Protein AF-A0A447S4P6-F1 (afdb_monomer_lite)

Radius of gyration: 15.08 Å; chains: 1; bounding box: 38×22×48 Å

Structure (mmCIF, N/CA/C/O backbone):
data_AF-A0A447S4P6-F1
#
_entry.id   AF-A0A447S4P6-F1
#
loop_
_atom_site.group_PDB
_atom_site.id
_atom_site.type_symbol
_atom_site.label_atom_id
_atom_site.label_alt_id
_atom_site.label_comp_id
_atom_site.label_asym_id
_atom_site.label_entity_id
_atom_site.label_seq_id
_atom_site.pdbx_PDB_ins_code
_atom_site.Cartn_x
_atom_site.Cartn_y
_atom_site.Cartn_z
_atom_site.occupancy
_atom_site.B_iso_or_equiv
_atom_site.auth_seq_id
_atom_site.auth_comp_id
_atom_site.auth_asym_id
_atom_site.auth_atom_id
_atom_site.pdbx_PDB_model_num
ATOM 1 N N . MET A 1 1 ? -13.896 -13.253 9.744 1.00 67.00 1 MET A N 1
ATOM 2 C CA . MET A 1 1 ? -12.886 -12.173 9.821 1.00 67.00 1 MET A CA 1
ATOM 3 C C . MET A 1 1 ? -13.608 -10.870 10.128 1.00 67.00 1 MET A C 1
ATOM 5 O O . MET A 1 1 ? -14.737 -10.722 9.683 1.00 67.00 1 MET A O 1
ATOM 9 N N . THR A 1 2 ? -13.011 -9.968 10.907 1.00 91.06 2 THR A N 1
ATOM 10 C CA . THR A 1 2 ? -13.602 -8.651 11.209 1.00 91.06 2 THR A CA 1
ATOM 11 C C . THR A 1 2 ? -13.380 -7.703 10.033 1.00 91.06 2 THR A C 1
ATOM 13 O O . THR A 1 2 ? -12.249 -7.617 9.560 1.00 91.06 2 THR A O 1
ATOM 16 N N . GLN A 1 3 ? -14.423 -6.999 9.588 1.00 96.88 3 GLN A N 1
ATOM 17 C CA . GLN A 1 3 ? -14.336 -5.960 8.557 1.00 96.88 3 GLN A CA 1
ATOM 18 C C . GLN A 1 3 ? -14.378 -4.571 9.196 1.00 96.88 3 GLN A C 1
ATOM 20 O O . GLN A 1 3 ? -15.244 -4.286 10.024 1.00 96.88 3 GLN A O 1
ATOM 25 N N . THR A 1 4 ? -13.450 -3.708 8.793 1.00 98.31 4 THR A N 1
ATOM 26 C CA . THR A 1 4 ? -13.311 -2.340 9.293 1.00 98.31 4 THR A CA 1
ATOM 27 C C . THR A 1 4 ? -13.519 -1.351 8.152 1.00 98.31 4 THR A C 1
ATOM 29 O O . THR A 1 4 ? -12.694 -1.267 7.241 1.00 98.31 4 THR A O 1
ATOM 32 N N . PHE A 1 5 ? -14.588 -0.561 8.229 1.00 98.38 5 PHE A N 1
ATOM 33 C CA . PHE A 1 5 ? -14.873 0.527 7.293 1.00 98.38 5 PHE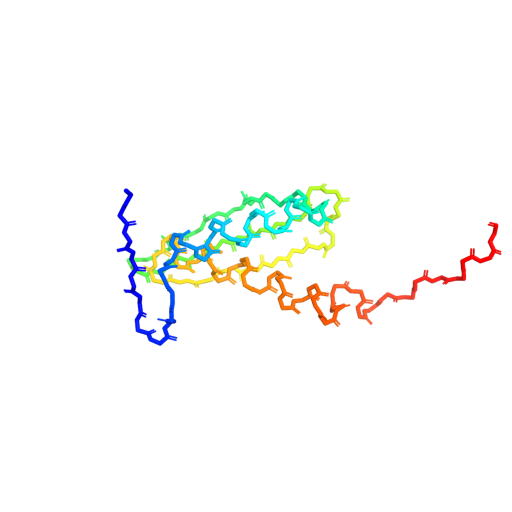 A CA 1
ATOM 34 C C . PHE A 1 5 ? -14.483 1.866 7.920 1.00 98.38 5 PHE A C 1
ATOM 36 O O . PHE A 1 5 ? -14.810 2.131 9.076 1.00 98.38 5 PHE A O 1
ATOM 43 N N . ILE A 1 6 ? -13.780 2.707 7.161 1.00 98.38 6 ILE A N 1
ATOM 44 C CA . ILE A 1 6 ? -13.425 4.071 7.571 1.00 98.38 6 ILE A CA 1
ATOM 45 C C . ILE A 1 6 ? -14.129 5.093 6.667 1.00 98.38 6 ILE A C 1
ATOM 47 O O . ILE A 1 6 ? -14.410 4.775 5.509 1.00 98.38 6 ILE A O 1
ATOM 51 N N . PRO A 1 7 ? -14.403 6.318 7.151 1.00 98.56 7 PRO A N 1
ATOM 52 C CA . PRO A 1 7 ? -15.059 7.345 6.347 1.00 98.56 7 PRO A CA 1
ATOM 53 C C . PRO A 1 7 ? -14.327 7.616 5.025 1.00 98.56 7 PRO A C 1
ATOM 55 O O . PRO A 1 7 ? -13.104 7.761 4.999 1.00 98.56 7 PRO A O 1
ATOM 58 N N . GLY A 1 8 ? -15.087 7.704 3.931 1.00 98.19 8 GLY A N 1
ATOM 59 C CA . GLY A 1 8 ? -14.570 8.031 2.598 1.00 98.19 8 GLY A CA 1
ATOM 60 C C . GLY A 1 8 ? -13.877 6.884 1.854 1.00 98.19 8 GLY A C 1
ATOM 61 O O . GLY A 1 8 ? -13.190 7.146 0.868 1.00 98.19 8 GLY A O 1
ATOM 62 N N . LYS A 1 9 ? -14.005 5.631 2.314 1.00 98.25 9 LYS A N 1
ATOM 63 C CA . LYS A 1 9 ? -13.528 4.440 1.593 1.00 98.25 9 LYS A CA 1
ATOM 64 C C . LYS A 1 9 ? -14.693 3.517 1.248 1.00 98.25 9 LYS A C 1
ATOM 66 O O . LYS A 1 9 ? -15.520 3.225 2.105 1.00 98.25 9 LYS A O 1
ATOM 71 N N . ASP A 1 10 ? -14.686 3.003 0.021 1.00 98.50 10 ASP A N 1
ATOM 72 C CA . ASP A 1 10 ? -15.761 2.156 -0.522 1.00 98.50 10 ASP A CA 1
ATOM 73 C C . ASP A 1 10 ? -15.569 0.654 -0.238 1.00 98.50 10 ASP A C 1
ATOM 75 O O . ASP A 1 10 ? -16.348 -0.180 -0.691 1.00 98.50 10 ASP A O 1
ATOM 79 N N . ALA A 1 11 ? -14.517 0.286 0.494 1.00 98.31 11 ALA A N 1
ATOM 80 C CA . ALA A 1 11 ? -14.206 -1.091 0.863 1.00 98.31 11 ALA A CA 1
ATOM 81 C C . ALA A 1 11 ? -13.624 -1.156 2.279 1.00 98.31 11 ALA A C 1
ATOM 83 O O . ALA A 1 11 ? -13.052 -0.180 2.776 1.00 98.31 11 ALA A O 1
ATOM 84 N N . ALA A 1 12 ? -13.737 -2.325 2.914 1.00 98.62 12 ALA A N 1
ATOM 85 C CA . ALA A 1 12 ? -13.093 -2.571 4.195 1.00 98.62 12 ALA A CA 1
ATOM 86 C C . ALA A 1 12 ? -11.560 -2.549 4.052 1.00 98.62 12 ALA A C 1
ATOM 88 O O . ALA A 1 12 ? -10.994 -2.861 2.995 1.00 98.62 12 ALA A O 1
ATOM 89 N N . LEU A 1 13 ? -10.873 -2.196 5.140 1.00 98.69 13 LEU A N 1
ATOM 90 C CA . LEU A 1 13 ? -9.411 -2.149 5.170 1.00 98.69 13 LEU A CA 1
ATOM 91 C C . LEU A 1 13 ? -8.798 -3.528 4.911 1.00 98.69 13 LEU A C 1
ATOM 93 O O . LEU A 1 13 ? -7.839 -3.638 4.156 1.00 98.69 13 LEU A O 1
ATOM 97 N N . GLU A 1 14 ? -9.360 -4.572 5.517 1.00 98.69 14 GLU A N 1
ATOM 98 C CA . GLU A 1 14 ? -8.905 -5.957 5.386 1.00 98.69 14 GLU A CA 1
ATOM 99 C C . GLU A 1 14 ? -9.004 -6.447 3.939 1.00 98.69 14 GLU A C 1
ATOM 101 O O . GLU A 1 14 ? -8.049 -7.028 3.428 1.00 98.69 14 GLU A O 1
ATOM 106 N N . ASP A 1 15 ? -10.114 -6.136 3.267 1.00 98.56 15 ASP A N 1
ATOM 107 C CA . ASP A 1 15 ? -10.340 -6.512 1.870 1.00 98.56 15 ASP A CA 1
ATOM 108 C C . ASP A 1 15 ? -9.356 -5.786 0.943 1.00 98.56 15 ASP A C 1
ATOM 110 O O . ASP A 1 15 ? -8.785 -6.392 0.036 1.00 98.56 15 ASP A O 1
ATOM 114 N N . SER A 1 16 ? -9.106 -4.496 1.199 1.00 98.69 16 SER A N 1
ATOM 115 C CA . SER A 1 16 ? -8.125 -3.707 0.443 1.00 98.69 16 SER A CA 1
ATOM 116 C C . SER A 1 16 ? -6.708 -4.256 0.613 1.00 98.69 16 SER A C 1
ATOM 118 O O . SER A 1 16 ? -6.017 -4.470 -0.378 1.00 98.69 16 SER A O 1
ATOM 120 N N . ILE A 1 17 ? -6.288 -4.531 1.853 1.00 98.81 17 ILE A N 1
ATOM 121 C CA . ILE A 1 17 ? -4.962 -5.087 2.161 1.00 98.81 17 ILE A CA 1
ATOM 122 C C . ILE A 1 17 ? -4.777 -6.432 1.457 1.00 98.81 17 ILE A C 1
ATOM 124 O O . ILE A 1 17 ? -3.819 -6.587 0.702 1.00 98.81 17 ILE A O 1
ATOM 128 N N . ALA A 1 18 ? -5.715 -7.367 1.643 1.00 98.56 18 ALA A N 1
ATOM 129 C CA . ALA A 1 18 ? -5.630 -8.699 1.054 1.00 98.56 18 ALA A CA 1
ATOM 130 C C . ALA A 1 18 ? -5.585 -8.636 -0.479 1.00 98.56 18 ALA A C 1
ATOM 132 O O . ALA A 1 18 ? -4.739 -9.268 -1.110 1.00 98.56 18 ALA A O 1
ATOM 133 N N . ARG A 1 19 ? -6.452 -7.817 -1.089 1.00 98.75 19 ARG A N 1
ATOM 134 C CA . ARG A 1 19 ? -6.493 -7.643 -2.544 1.00 98.75 19 ARG A CA 1
ATOM 135 C C . ARG A 1 19 ? -5.204 -7.036 -3.089 1.00 98.75 19 ARG A C 1
ATOM 137 O O . ARG A 1 19 ? -4.734 -7.470 -4.137 1.00 98.75 19 ARG A O 1
ATOM 144 N N . PHE A 1 20 ? -4.659 -6.020 -2.425 1.00 98.75 20 PHE A N 1
ATOM 145 C CA . PHE A 1 20 ? -3.433 -5.362 -2.868 1.00 98.75 20 PHE A CA 1
ATOM 146 C C . PHE A 1 20 ? -2.214 -6.270 -2.719 1.00 98.75 20 PHE A C 1
ATOM 148 O O . PHE A 1 20 ? -1.456 -6.403 -3.675 1.00 98.75 20 PHE A O 1
ATOM 155 N N . GLN A 1 21 ? -2.058 -6.940 -1.575 1.00 98.69 21 GLN A N 1
ATOM 156 C CA . GLN A 1 21 ? -0.967 -7.892 -1.357 1.00 98.69 21 GLN A CA 1
ATOM 157 C C . GLN A 1 21 ? -1.005 -9.030 -2.378 1.00 98.69 21 GLN A C 1
ATOM 159 O O . GLN A 1 21 ? 0.010 -9.304 -3.012 1.00 98.69 21 GLN A O 1
ATOM 164 N N . GLN A 1 22 ? -2.179 -9.632 -2.603 1.00 98.75 22 GLN A N 1
ATOM 165 C CA . GLN A 1 22 ? -2.314 -10.707 -3.584 1.00 98.75 22 GLN A CA 1
ATOM 166 C C . GLN A 1 22 ? -1.962 -10.229 -4.994 1.00 98.75 22 GLN A C 1
ATOM 168 O O . GLN A 1 22 ? -1.172 -10.868 -5.675 1.00 98.75 22 GLN A O 1
ATOM 173 N N . LYS A 1 23 ? -2.475 -9.067 -5.418 1.00 98.69 23 LYS A N 1
ATOM 174 C CA . LYS A 1 23 ? -2.161 -8.529 -6.746 1.00 98.69 23 LYS A CA 1
ATOM 175 C C . LYS A 1 23 ? -0.678 -8.211 -6.939 1.00 98.69 23 LYS A C 1
ATOM 177 O O . LYS A 1 23 ? -0.182 -8.384 -8.044 1.00 98.69 23 LYS A O 1
ATOM 182 N N . LEU A 1 24 ? 0.012 -7.707 -5.913 1.00 98.69 24 LEU A N 1
ATOM 183 C CA . LEU A 1 24 ? 1.454 -7.450 -5.996 1.00 98.69 24 LEU A CA 1
ATOM 184 C C . LEU A 1 24 ? 2.224 -8.757 -6.187 1.00 98.69 24 LEU A C 1
ATOM 186 O O . LEU A 1 24 ? 3.050 -8.835 -7.092 1.00 98.69 24 LEU A O 1
ATOM 190 N N . LEU A 1 25 ? 1.874 -9.793 -5.420 1.00 98.31 25 LEU A N 1
ATOM 191 C CA . LEU A 1 25 ? 2.450 -11.128 -5.575 1.00 98.31 25 LEU A CA 1
ATOM 192 C C . LEU A 1 25 ? 2.170 -11.720 -6.963 1.00 98.31 25 LEU A C 1
ATOM 194 O O . LEU A 1 25 ? 3.091 -12.222 -7.600 1.00 98.31 25 LEU A O 1
ATOM 198 N N . ASP A 1 26 ? 0.937 -11.607 -7.465 1.00 98.62 26 ASP A N 1
ATOM 199 C CA . ASP A 1 26 ? 0.555 -12.091 -8.800 1.00 98.62 26 ASP A CA 1
ATOM 200 C C . ASP A 1 26 ? 1.336 -11.382 -9.924 1.00 98.62 26 ASP A C 1
ATOM 202 O O . ASP A 1 26 ? 1.592 -11.969 -10.975 1.00 98.62 26 ASP A O 1
ATOM 206 N N . LEU A 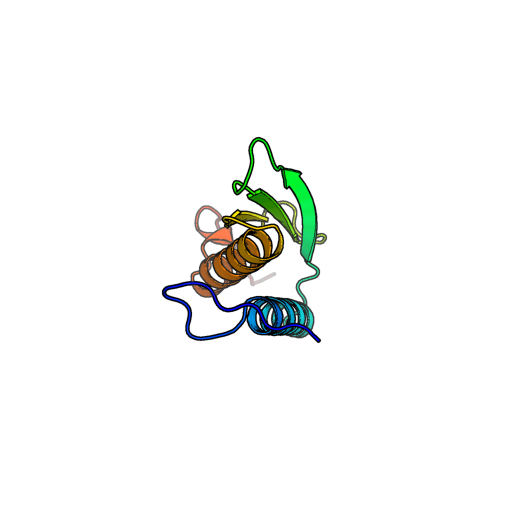1 27 ? 1.727 -10.121 -9.705 1.00 98.38 27 LEU A N 1
ATOM 207 C CA . LEU A 1 27 ? 2.563 -9.329 -10.613 1.00 98.38 27 LEU A CA 1
ATOM 208 C C . LEU A 1 27 ? 4.072 -9.576 -10.424 1.00 98.38 27 LEU A C 1
ATOM 210 O O . LEU A 1 27 ? 4.870 -9.014 -11.172 1.00 98.38 27 LEU A O 1
ATOM 214 N N . GLY A 1 28 ? 4.467 -10.405 -9.454 1.00 98.38 28 GLY A N 1
ATOM 215 C CA . GLY A 1 28 ? 5.862 -10.750 -9.178 1.00 98.38 28 GLY A CA 1
ATOM 216 C C . GLY A 1 28 ? 6.602 -9.797 -8.233 1.00 98.38 28 GLY A C 1
ATOM 217 O O . GLY A 1 28 ? 7.822 -9.891 -8.135 1.00 98.38 28 GLY A O 1
ATOM 218 N N . PHE A 1 29 ? 5.900 -8.904 -7.530 1.00 98.44 29 PHE A N 1
ATOM 219 C CA . PHE A 1 29 ? 6.487 -8.020 -6.518 1.00 98.44 29 PHE A CA 1
ATOM 220 C C . PHE A 1 29 ? 6.406 -8.660 -5.121 1.00 98.44 29 PHE A C 1
ATOM 222 O O . PHE A 1 29 ? 5.310 -8.890 -4.603 1.00 98.44 29 PHE A O 1
ATOM 229 N N . ASP A 1 30 ? 7.556 -8.903 -4.482 1.00 97.56 30 ASP A N 1
ATOM 230 C CA . ASP A 1 30 ? 7.637 -9.394 -3.096 1.00 97.56 30 ASP A CA 1
ATOM 231 C C . ASP A 1 30 ? 7.907 -8.226 -2.140 1.00 97.56 30 ASP A C 1
ATOM 233 O O . ASP A 1 30 ? 9.047 -7.804 -1.926 1.00 97.56 30 ASP A O 1
ATOM 237 N N . ILE A 1 31 ? 6.825 -7.678 -1.588 1.00 98.44 31 ILE A N 1
ATOM 238 C CA . ILE A 1 31 ? 6.868 -6.495 -0.729 1.00 98.44 31 ILE A CA 1
ATOM 239 C C . ILE A 1 31 ? 6.993 -6.893 0.742 1.00 98.44 31 ILE A C 1
ATOM 241 O O . ILE A 1 31 ? 6.196 -7.679 1.256 1.00 98.44 31 ILE A O 1
ATOM 245 N N . GLU A 1 32 ? 7.941 -6.282 1.452 1.00 98.38 32 GLU A N 1
ATOM 246 C CA . GLU A 1 32 ? 8.076 -6.399 2.905 1.00 98.38 32 GLU A CA 1
ATOM 247 C C . GLU A 1 32 ? 7.688 -5.120 3.654 1.00 98.38 32 GLU A C 1
ATOM 249 O O . GLU A 1 32 ? 7.934 -3.999 3.205 1.00 98.38 32 GLU A O 1
ATOM 254 N N . GLU A 1 33 ? 7.115 -5.299 4.846 1.00 98.56 33 GLU A N 1
ATOM 255 C CA . GLU A 1 33 ? 6.885 -4.235 5.825 1.00 98.56 33 GLU A CA 1
ATOM 256 C C . GLU A 1 33 ? 8.162 -4.009 6.645 1.00 98.56 33 GLU A C 1
ATOM 258 O O . GLU A 1 33 ? 8.439 -4.731 7.602 1.00 98.56 33 GLU A O 1
ATOM 263 N N . ALA A 1 34 ? 8.959 -3.012 6.269 1.00 98.06 34 ALA A N 1
ATOM 264 C CA . ALA A 1 34 ? 10.305 -2.824 6.805 1.00 98.06 34 ALA A CA 1
ATOM 265 C C . ALA A 1 34 ? 10.337 -2.132 8.179 1.00 98.06 34 ALA A C 1
ATOM 267 O O . ALA A 1 34 ? 11.170 -2.464 9.023 1.00 98.06 34 ALA A O 1
ATOM 268 N N . SER A 1 35 ? 9.466 -1.150 8.422 1.00 98.38 35 SER A N 1
ATOM 269 C CA . SER A 1 35 ? 9.399 -0.467 9.719 1.00 98.38 35 SER A CA 1
ATOM 270 C C . SER A 1 35 ? 8.008 0.080 10.012 1.00 98.38 35 SER A C 1
ATOM 272 O O . SER A 1 35 ? 7.272 0.487 9.115 1.00 98.38 35 SER A O 1
ATOM 274 N N . TRP A 1 36 ? 7.656 0.086 11.296 1.00 98.88 36 TRP A N 1
ATOM 275 C CA . TRP A 1 36 ? 6.366 0.532 11.808 1.00 98.88 36 TRP A CA 1
ATOM 276 C C . TRP A 1 36 ? 6.561 1.577 12.895 1.00 98.88 36 TRP A C 1
ATOM 278 O O . TRP A 1 36 ? 7.397 1.399 13.780 1.00 98.88 36 TRP A O 1
ATOM 288 N N . LEU A 1 37 ? 5.739 2.625 12.872 1.00 98.75 37 LEU A N 1
ATOM 289 C CA . LEU A 1 37 ? 5.704 3.645 13.914 1.00 98.75 37 LEU A CA 1
ATOM 290 C C . LEU A 1 37 ? 4.267 3.887 14.386 1.00 98.75 37 LEU A C 1
ATOM 292 O O . LEU A 1 37 ? 3.317 3.854 13.604 1.00 98.75 37 LEU A O 1
ATOM 296 N N . ASN A 1 38 ? 4.136 4.160 15.682 1.00 98.75 38 ASN A N 1
ATOM 297 C CA . ASN A 1 38 ? 2.910 4.627 16.329 1.00 98.75 38 ASN A CA 1
ATOM 298 C C . ASN A 1 38 ? 3.285 5.649 17.416 1.00 98.75 38 ASN A C 1
ATOM 300 O O . ASN A 1 38 ? 3.291 5.302 18.599 1.00 98.75 38 ASN A O 1
ATOM 304 N N . PRO A 1 39 ? 3.723 6.866 17.035 1.00 98.19 39 PRO A N 1
ATOM 305 C CA . PRO A 1 39 ? 4.311 7.816 17.979 1.00 98.19 39 PRO A CA 1
ATOM 306 C C . PRO A 1 39 ? 3.312 8.350 19.014 1.00 98.19 39 PRO A C 1
ATOM 308 O O . PRO A 1 39 ? 3.720 8.720 20.111 1.00 98.19 39 PRO A O 1
ATOM 311 N N . VAL A 1 40 ? 2.020 8.400 18.679 1.00 98.38 40 VAL A N 1
ATOM 312 C CA . VAL A 1 40 ? 0.933 8.863 19.556 1.00 98.38 40 VAL A CA 1
ATOM 313 C C . VAL A 1 40 ? -0.360 8.099 19.237 1.00 98.38 40 VAL A C 1
ATOM 315 O O . VAL A 1 40 ? -0.468 7.528 18.149 1.00 98.38 40 VAL A O 1
ATOM 318 N N . PRO A 1 41 ? -1.365 8.080 20.138 1.00 98.62 41 PRO A N 1
ATOM 319 C CA . PRO A 1 41 ? -2.638 7.420 19.871 1.00 98.62 41 PRO A CA 1
ATOM 320 C C . PRO A 1 41 ? -3.255 7.855 18.540 1.00 98.62 41 PRO A C 1
ATOM 322 O O . PRO A 1 41 ? -3.311 9.041 18.222 1.00 98.62 41 PRO A O 1
ATOM 325 N N . HIS A 1 42 ? -3.751 6.875 17.786 1.00 98.31 42 HIS A N 1
ATOM 326 C CA . HIS A 1 42 ? -4.413 7.073 16.495 1.00 98.31 42 HIS A CA 1
ATOM 327 C C . HIS A 1 42 ? -3.531 7.670 15.387 1.00 98.31 42 HIS A C 1
ATOM 329 O O . HIS A 1 42 ? -4.060 8.235 14.433 1.00 98.31 42 HIS A O 1
ATOM 335 N N . VAL A 1 43 ? -2.204 7.543 15.470 1.00 98.75 43 VAL A N 1
ATOM 336 C CA . VAL A 1 43 ? -1.291 7.981 14.406 1.00 98.75 43 VAL A CA 1
ATOM 337 C C . VAL A 1 43 ? -0.305 6.865 14.110 1.00 98.75 43 VAL A C 1
ATOM 339 O O . VAL A 1 43 ? 0.619 6.628 14.876 1.00 98.75 43 VAL A O 1
ATOM 342 N N . TRP A 1 44 ? -0.495 6.193 12.979 1.00 98.88 44 TRP A N 1
ATOM 343 C CA . TRP A 1 44 ? 0.354 5.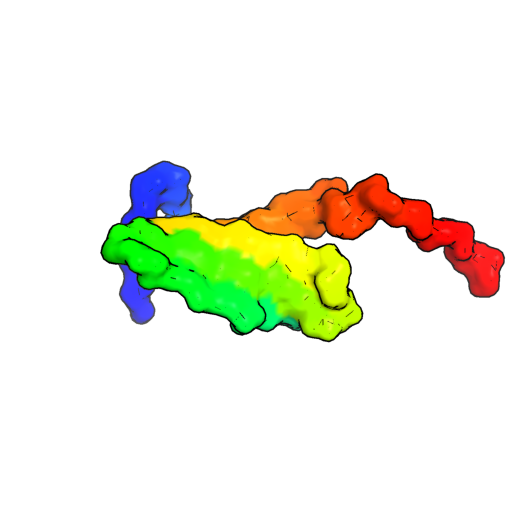101 12.517 1.00 98.88 44 TRP A CA 1
ATOM 344 C C . TRP A 1 44 ? 1.031 5.454 11.201 1.00 98.88 44 TRP A C 1
ATOM 346 O O . TRP A 1 44 ? 0.421 6.086 10.332 1.00 98.88 44 TRP A O 1
ATOM 356 N N . SER A 1 45 ? 2.252 4.960 11.023 1.00 98.88 45 SER A N 1
ATOM 357 C CA . SER A 1 45 ? 2.904 4.895 9.720 1.00 98.88 45 SER A CA 1
ATOM 358 C C . SER A 1 45 ? 3.656 3.583 9.521 1.00 98.88 45 SER A C 1
ATOM 360 O O . SER A 1 45 ? 4.012 2.894 10.481 1.00 98.88 45 SER A O 1
ATOM 362 N N . VAL A 1 46 ? 3.870 3.237 8.254 1.00 98.94 46 VAL A N 1
ATOM 363 C CA . VAL A 1 46 ? 4.645 2.066 7.837 1.00 98.94 46 VAL A CA 1
ATOM 364 C C . VAL A 1 46 ? 5.480 2.401 6.614 1.00 98.94 46 VAL A C 1
ATOM 366 O O . VAL A 1 46 ? 5.003 3.093 5.714 1.00 98.94 46 VAL A O 1
ATOM 369 N N . HIS A 1 47 ? 6.706 1.893 6.582 1.00 98.88 47 HIS A N 1
ATOM 370 C CA . HIS A 1 47 ? 7.542 1.855 5.389 1.00 98.88 47 HIS A CA 1
ATOM 371 C C . HIS A 1 47 ? 7.462 0.460 4.764 1.00 98.88 47 HIS A C 1
ATOM 373 O O . HIS A 1 47 ? 7.711 -0.531 5.457 1.00 98.88 47 HIS A O 1
ATOM 379 N N . ILE A 1 48 ? 7.130 0.379 3.474 1.00 98.88 48 ILE A N 1
ATOM 380 C CA . ILE A 1 48 ? 7.126 -0.876 2.711 1.00 98.88 48 ILE A CA 1
ATOM 381 C C . ILE A 1 48 ? 8.050 -0.760 1.503 1.00 98.88 48 ILE A C 1
ATOM 383 O O . ILE A 1 48 ? 8.186 0.324 0.935 1.00 98.88 48 ILE A O 1
ATOM 387 N N . ARG A 1 49 ? 8.668 -1.867 1.095 1.00 98.75 49 ARG A N 1
ATOM 388 C CA . ARG A 1 49 ? 9.588 -1.895 -0.050 1.00 98.75 49 ARG A CA 1
ATOM 389 C C . ARG A 1 49 ? 9.607 -3.245 -0.744 1.00 98.75 49 ARG A C 1
ATOM 391 O O . ARG A 1 49 ? 9.285 -4.255 -0.121 1.00 98.75 49 ARG A O 1
ATOM 398 N N . ASP A 1 50 ? 10.034 -3.254 -1.998 1.00 98.56 50 ASP A N 1
ATOM 399 C CA . ASP A 1 50 ? 10.372 -4.486 -2.706 1.00 98.56 50 ASP A CA 1
ATOM 400 C C . ASP A 1 50 ? 11.677 -5.078 -2.163 1.00 98.56 50 ASP A C 1
ATOM 402 O O . ASP A 1 50 ? 12.688 -4.379 -2.035 1.00 98.56 50 ASP A O 1
ATOM 406 N N . LYS A 1 51 ? 11.678 -6.380 -1.876 1.00 97.88 51 LYS A N 1
ATOM 407 C CA . LYS A 1 51 ? 12.894 -7.104 -1.487 1.00 97.88 51 LYS A CA 1
ATOM 408 C C . LYS A 1 51 ? 13.910 -7.207 -2.623 1.00 97.88 51 LYS A C 1
ATOM 410 O O . LYS A 1 51 ? 15.111 -7.242 -2.360 1.00 97.88 51 LYS A O 1
ATOM 415 N N . ALA A 1 52 ? 13.449 -7.269 -3.871 1.00 97.62 52 ALA A N 1
ATOM 416 C CA . ALA A 1 52 ? 14.289 -7.406 -5.055 1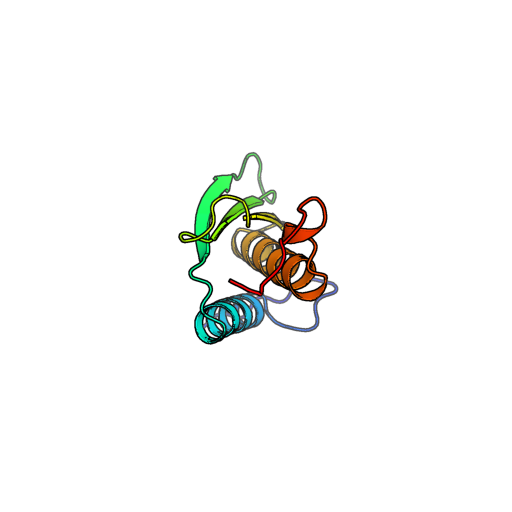.00 97.62 52 ALA A CA 1
ATOM 417 C C . ALA A 1 52 ? 14.798 -6.057 -5.591 1.00 97.62 52 ALA A C 1
ATOM 419 O O . ALA A 1 52 ? 15.763 -6.028 -6.355 1.00 97.62 52 ALA A O 1
ATOM 420 N N . CYS A 1 53 ? 14.189 -4.935 -5.189 1.00 97.12 53 CYS A N 1
ATOM 421 C CA . CYS A 1 53 ? 14.567 -3.607 -5.662 1.00 97.12 53 CYS A CA 1
ATOM 422 C C . CYS A 1 53 ? 14.484 -2.554 -4.550 1.00 97.12 53 CYS A C 1
ATOM 424 O O . CYS A 1 53 ? 13.438 -1.960 -4.302 1.00 97.12 53 CYS A O 1
ATOM 426 N N . ALA A 1 54 ? 15.628 -2.242 -3.934 1.00 94.31 54 ALA A N 1
ATOM 427 C CA . ALA A 1 54 ? 15.708 -1.276 -2.834 1.00 94.31 54 ALA A CA 1
ATOM 428 C C . ALA A 1 54 ? 15.258 0.157 -3.200 1.00 94.31 54 ALA A C 1
ATOM 430 O O . ALA A 1 54 ? 14.982 0.952 -2.305 1.00 94.31 54 ALA A O 1
ATOM 431 N N . LEU A 1 55 ? 15.191 0.492 -4.495 1.00 97.88 55 LEU A N 1
ATOM 432 C CA . LEU A 1 55 ? 14.712 1.788 -4.992 1.00 97.88 55 LEU A CA 1
ATOM 433 C C . LEU A 1 55 ? 13.176 1.895 -4.989 1.00 97.88 55 LEU A C 1
ATOM 435 O O . LEU A 1 55 ? 12.646 3.002 -5.019 1.00 97.88 55 LEU A O 1
ATOM 439 N N . CYS A 1 56 ? 12.459 0.767 -4.944 1.00 98.62 56 CYS A N 1
ATOM 440 C CA . CYS A 1 56 ? 10.999 0.730 -4.999 1.00 98.62 56 CYS A CA 1
ATOM 441 C C . CYS A 1 56 ? 10.412 0.601 -3.588 1.00 98.62 56 CYS A C 1
ATOM 443 O O . CYS A 1 56 ? 10.344 -0.489 -3.016 1.00 98.62 56 CYS A O 1
ATOM 445 N N . PHE A 1 57 ? 9.981 1.726 -3.015 1.00 98.81 57 PHE A N 1
ATOM 446 C CA . PHE A 1 57 ? 9.385 1.785 -1.680 1.00 98.81 57 PHE A CA 1
ATOM 447 C C . PHE A 1 57 ? 8.303 2.860 -1.582 1.00 98.81 57 PHE A C 1
ATOM 449 O O . PHE A 1 57 ? 8.330 3.860 -2.297 1.00 98.81 57 PHE A O 1
ATOM 456 N N . THR A 1 58 ? 7.379 2.696 -0.640 1.00 98.94 58 THR A N 1
ATOM 457 C CA . THR A 1 58 ? 6.351 3.698 -0.322 1.00 98.94 58 THR A CA 1
ATOM 458 C C . THR A 1 58 ? 6.123 3.797 1.175 1.00 98.94 58 THR A C 1
ATOM 460 O O . THR A 1 58 ? 6.594 2.968 1.960 1.00 98.94 58 THR A O 1
ATOM 463 N N . ASN A 1 59 ? 5.411 4.845 1.591 1.00 98.88 59 ASN A N 1
ATOM 464 C CA . ASN A 1 59 ? 5.071 5.045 2.990 1.00 98.88 59 ASN A CA 1
ATOM 465 C C . ASN A 1 59 ? 3.556 5.127 3.159 1.00 98.88 59 ASN A C 1
ATOM 467 O O . ASN A 1 59 ? 2.856 5.851 2.459 1.00 98.88 59 ASN A O 1
ATOM 471 N N . GLY A 1 60 ? 3.039 4.400 4.141 1.00 98.81 60 GLY A N 1
ATOM 472 C CA . GLY A 1 60 ? 1.642 4.476 4.537 1.00 98.81 60 GLY A CA 1
ATOM 473 C C . GLY A 1 60 ? 1.449 5.301 5.788 1.00 98.81 60 GLY A C 1
ATOM 474 O O . GLY A 1 60 ? 2.301 5.308 6.677 1.00 98.81 60 GLY A O 1
ATOM 475 N N . LYS A 1 61 ? 0.286 5.941 5.894 1.00 98.81 61 LYS A N 1
ATOM 476 C CA . LYS A 1 61 ? -0.157 6.638 7.105 1.00 98.81 61 LYS A CA 1
ATOM 477 C C . LYS A 1 61 ? -1.631 6.370 7.376 1.00 98.81 61 LYS A C 1
ATOM 479 O O . LYS A 1 61 ? -2.419 6.222 6.446 1.00 98.81 61 LYS A O 1
ATOM 484 N N . GLY A 1 62 ? -2.026 6.321 8.644 1.00 98.62 62 GLY A N 1
ATOM 485 C CA . GLY A 1 62 ? -3.427 6.111 8.998 1.00 98.62 62 GLY A CA 1
ATOM 486 C C . GLY A 1 62 ? -3.705 6.169 10.491 1.00 98.62 62 GLY A C 1
ATOM 487 O O . GLY A 1 62 ? -2.794 6.134 11.311 1.00 98.62 62 GLY A O 1
ATOM 488 N N . ALA A 1 63 ? -4.990 6.226 10.846 1.00 98.69 63 ALA A N 1
ATOM 489 C CA . ALA A 1 63 ? -5.409 6.287 12.248 1.00 98.69 63 ALA A CA 1
ATOM 490 C C . ALA A 1 63 ? -5.271 4.949 12.999 1.00 98.69 63 ALA A C 1
ATOM 492 O O . ALA A 1 63 ? -5.360 4.881 14.223 1.00 98.69 63 ALA A O 1
ATOM 493 N N . THR A 1 64 ? -5.057 3.862 12.263 1.00 98.75 64 THR A N 1
ATOM 494 C CA . THR A 1 64 ? -4.852 2.512 12.785 1.00 98.75 64 THR A CA 1
ATOM 495 C C . THR A 1 64 ? -3.763 1.822 11.976 1.0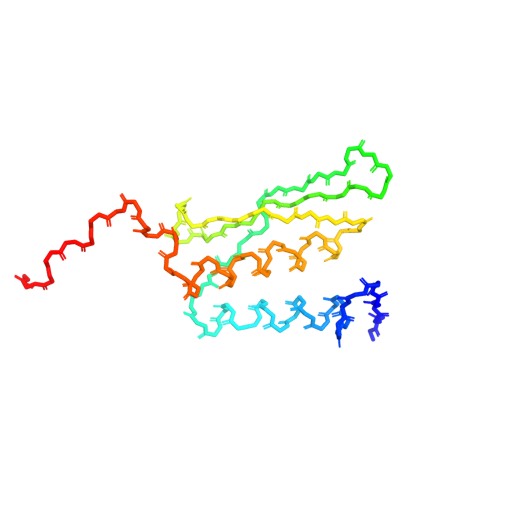0 98.75 64 THR A C 1
ATOM 497 O O . THR A 1 64 ? -3.490 2.204 10.835 1.00 98.75 64 THR A O 1
ATOM 500 N N . LYS A 1 65 ? -3.194 0.746 12.530 1.00 98.69 65 LYS A N 1
ATOM 501 C CA . LYS A 1 65 ? -2.199 -0.077 11.834 1.00 98.69 65 LYS A CA 1
ATOM 502 C C . LYS A 1 65 ? -2.692 -0.549 10.455 1.00 98.69 65 LYS A C 1
ATOM 504 O O . LYS A 1 65 ? -1.997 -0.378 9.461 1.00 98.69 65 LYS A O 1
ATOM 509 N N . LYS A 1 66 ? -3.928 -1.062 10.366 1.00 98.69 66 LYS A N 1
ATOM 510 C CA . LYS A 1 66 ? -4.534 -1.500 9.091 1.00 98.69 66 LYS A CA 1
ATOM 511 C C . LYS A 1 66 ? -4.705 -0.346 8.099 1.00 98.69 66 LYS A C 1
ATOM 513 O O . LYS A 1 66 ? -4.419 -0.517 6.920 1.00 98.69 66 LYS A O 1
ATOM 518 N N . ALA A 1 67 ? -5.130 0.832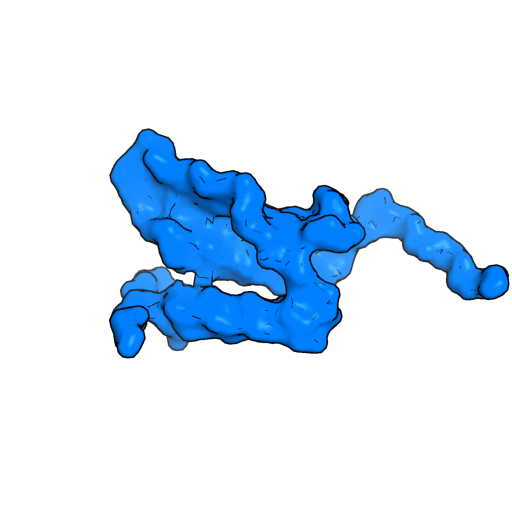 8.562 1.00 98.81 67 ALA A N 1
ATOM 519 C CA . ALA A 1 67 ? -5.287 1.992 7.686 1.00 98.81 67 ALA A CA 1
ATOM 520 C C . ALA A 1 67 ? -3.940 2.450 7.103 1.00 98.81 67 ALA A C 1
ATOM 522 O O . ALA A 1 67 ? -3.863 2.748 5.914 1.00 98.81 67 ALA A O 1
ATOM 523 N N . ALA A 1 68 ? -2.875 2.440 7.912 1.00 98.88 68 ALA A N 1
ATOM 524 C CA . ALA A 1 68 ? -1.527 2.739 7.441 1.00 98.88 68 ALA A CA 1
ATOM 525 C C . ALA A 1 68 ? -1.032 1.711 6.408 1.00 98.88 68 ALA A C 1
ATOM 527 O O . ALA A 1 68 ? -0.542 2.120 5.360 1.00 98.88 68 ALA A O 1
ATOM 528 N N . LEU A 1 69 ? -1.231 0.404 6.630 1.00 98.94 69 LEU A N 1
ATOM 529 C CA . LEU A 1 69 ? -0.842 -0.621 5.647 1.00 98.94 69 LEU A CA 1
ATOM 530 C C . LEU A 1 69 ? -1.605 -0.478 4.324 1.00 98.94 69 LEU A C 1
ATOM 532 O O . LEU A 1 69 ? -0.994 -0.457 3.259 1.00 98.94 69 LEU A O 1
ATOM 536 N N . ALA A 1 70 ? -2.932 -0.320 4.387 1.00 98.88 70 ALA A N 1
ATOM 537 C CA . ALA A 1 70 ? -3.755 -0.102 3.199 1.00 98.88 70 ALA A CA 1
ATOM 538 C C . ALA A 1 70 ? -3.318 1.155 2.425 1.00 98.88 70 ALA A C 1
ATOM 540 O O . ALA A 1 70 ? -3.286 1.141 1.196 1.00 98.88 70 ALA A O 1
ATOM 541 N N . SER A 1 71 ? -2.941 2.224 3.138 1.00 98.88 71 SER A N 1
ATOM 542 C CA . SER A 1 71 ? -2.391 3.444 2.539 1.00 98.88 71 SER A CA 1
ATOM 543 C C . SER A 1 71 ? -1.055 3.198 1.837 1.00 98.88 71 SER A C 1
ATOM 545 O O . SER A 1 71 ? -0.879 3.696 0.732 1.00 98.88 71 SER A O 1
ATOM 547 N N . ALA A 1 72 ? -0.129 2.455 2.452 1.00 98.94 72 ALA A N 1
ATOM 548 C CA . ALA A 1 72 ? 1.188 2.183 1.869 1.00 98.94 72 ALA A CA 1
ATOM 549 C C . ALA A 1 72 ? 1.065 1.381 0.570 1.00 98.94 72 ALA A C 1
ATOM 551 O O . ALA A 1 72 ? 1.646 1.742 -0.452 1.00 98.94 72 ALA A O 1
ATOM 552 N N . LEU A 1 73 ? 0.258 0.317 0.611 1.00 98.94 73 LEU A N 1
ATOM 553 C CA . LEU A 1 73 ? -0.017 -0.546 -0.535 1.00 98.94 73 LEU A CA 1
ATOM 554 C C . LEU A 1 73 ? -0.736 0.217 -1.654 1.00 98.94 73 LEU A C 1
ATOM 556 O O . LEU A 1 73 ? -0.400 0.053 -2.823 1.00 98.94 73 LEU A O 1
ATOM 560 N N . GLY A 1 74 ? -1.693 1.082 -1.300 1.00 98.81 74 GLY A N 1
ATOM 561 C CA . GLY A 1 74 ? -2.358 1.968 -2.254 1.00 98.81 74 GLY A CA 1
ATOM 562 C C . GLY A 1 74 ? -1.380 2.919 -2.950 1.00 98.81 74 GLY A C 1
ATOM 563 O O . GLY A 1 74 ? -1.399 3.008 -4.175 1.00 98.81 74 GLY A O 1
ATOM 564 N N . GLU A 1 75 ? -0.481 3.560 -2.192 1.00 98.88 75 GLU A N 1
ATOM 565 C CA . GLU A 1 75 ? 0.596 4.386 -2.758 1.00 98.88 75 GLU A CA 1
ATOM 566 C C . GLU A 1 75 ? 1.522 3.547 -3.654 1.00 98.88 75 GLU A C 1
ATOM 568 O O . GLU A 1 75 ? 1.907 3.994 -4.728 1.00 98.88 75 GLU A O 1
ATOM 573 N N . TYR A 1 76 ? 1.826 2.301 -3.280 1.00 98.88 76 TYR A N 1
ATOM 574 C CA . TYR A 1 76 ? 2.657 1.413 -4.099 1.00 98.88 76 TYR A CA 1
ATOM 575 C C . TYR A 1 76 ? 2.028 1.155 -5.473 1.00 98.88 76 TYR A C 1
ATOM 577 O O . TYR A 1 76 ? 2.691 1.312 -6.498 1.00 98.88 76 TYR A O 1
ATOM 585 N N . PHE A 1 77 ? 0.728 0.837 -5.516 1.00 98.88 77 PHE A N 1
ATOM 586 C CA . PHE A 1 77 ? -0.009 0.708 -6.777 1.00 98.88 77 PHE A CA 1
ATOM 587 C C . PHE A 1 77 ? -0.054 2.015 -7.571 1.00 98.88 77 PHE A C 1
ATOM 589 O O . PHE A 1 77 ? 0.084 1.974 -8.792 1.00 98.88 77 PHE A O 1
ATOM 596 N N . GLU A 1 78 ? -0.232 3.160 -6.911 1.00 98.81 78 GLU A N 1
ATOM 597 C CA . GLU A 1 78 ? -0.215 4.477 -7.557 1.00 98.81 78 GLU A CA 1
ATOM 598 C C . GLU A 1 78 ? 1.124 4.734 -8.266 1.00 98.81 78 GLU A C 1
ATOM 600 O O . GLU A 1 78 ? 1.140 5.091 -9.447 1.00 98.81 78 GLU A O 1
ATOM 605 N N . ARG A 1 79 ? 2.252 4.494 -7.583 1.00 98.75 79 ARG A N 1
ATOM 606 C CA . ARG A 1 79 ? 3.596 4.729 -8.138 1.00 98.75 79 ARG A CA 1
ATOM 607 C C . ARG A 1 79 ? 3.987 3.702 -9.198 1.00 98.75 79 ARG A C 1
ATOM 609 O O . ARG A 1 79 ? 4.566 4.091 -10.210 1.00 98.75 79 ARG A O 1
ATOM 616 N N . LEU A 1 80 ? 3.616 2.428 -9.028 1.00 98.56 80 LEU A N 1
ATOM 617 C CA . LEU A 1 80 ? 3.773 1.411 -10.076 1.00 98.56 80 LEU A CA 1
ATOM 618 C C . LEU A 1 80 ? 2.998 1.789 -11.341 1.00 98.56 80 LEU A C 1
ATOM 620 O O . LEU A 1 80 ? 3.558 1.795 -12.431 1.00 98.56 80 LEU A O 1
ATOM 624 N N . SER A 1 81 ? 1.717 2.139 -11.200 1.00 98.56 81 SER A N 1
ATOM 625 C CA . SER A 1 81 ? 0.829 2.394 -12.346 1.00 98.56 81 SER A CA 1
ATOM 626 C C . SER A 1 81 ? 1.231 3.629 -13.153 1.00 98.56 81 SER A C 1
ATOM 628 O O . SER A 1 81 ? 0.876 3.751 -14.322 1.00 98.56 81 SER A O 1
ATOM 630 N N . THR A 1 82 ? 1.963 4.551 -12.531 1.00 98.62 82 THR A N 1
ATOM 631 C CA . THR A 1 82 ? 2.460 5.784 -13.152 1.00 98.62 82 THR A CA 1
ATOM 632 C C . THR A 1 82 ? 3.925 5.684 -13.579 1.00 98.62 82 THR A C 1
ATOM 634 O O . THR A 1 82 ? 4.479 6.664 -14.069 1.00 98.62 82 THR A O 1
ATOM 637 N N . ASN A 1 83 ? 4.558 4.516 -13.408 1.00 98.56 83 ASN A N 1
ATOM 638 C CA . ASN A 1 83 ? 5.995 4.300 -13.601 1.00 98.56 83 ASN A CA 1
ATOM 639 C C . ASN A 1 83 ? 6.878 5.264 -12.784 1.00 98.56 83 ASN A C 1
ATOM 641 O O . ASN A 1 83 ? 8.036 5.493 -13.129 1.00 98.56 83 ASN A O 1
ATOM 645 N N . TYR A 1 84 ? 6.359 5.835 -11.693 1.00 98.69 84 TYR A N 1
ATOM 646 C CA . TYR A 1 84 ? 7.015 6.936 -10.987 1.00 98.69 84 TYR A CA 1
ATOM 647 C C . TYR A 1 84 ? 8.289 6.510 -10.252 1.00 98.69 84 TYR A C 1
ATOM 649 O O . TYR A 1 84 ? 9.195 7.317 -10.083 1.00 98.69 84 TYR A O 1
ATOM 657 N N . PHE A 1 85 ? 8.414 5.232 -9.881 1.00 98.69 85 PHE A N 1
ATOM 658 C CA . PHE A 1 85 ? 9.681 4.697 -9.360 1.00 98.69 85 PHE A CA 1
ATOM 659 C C . PHE A 1 85 ? 10.845 4.833 -10.347 1.00 98.69 85 PHE A C 1
ATOM 661 O O . PHE A 1 85 ? 12.002 4.830 -9.942 1.00 98.69 85 PHE A O 1
ATOM 668 N N . PHE A 1 86 ? 10.535 4.964 -11.635 1.00 98.44 86 PHE A N 1
ATOM 669 C CA . PHE A 1 86 ? 11.504 5.007 -12.720 1.00 98.44 86 PHE A CA 1
ATOM 670 C C . PHE A 1 86 ? 11.652 6.407 -13.327 1.00 98.44 86 PHE A C 1
ATOM 672 O O . PHE A 1 86 ? 12.443 6.577 -14.249 1.00 98.44 86 PHE A O 1
ATOM 679 N N . ALA A 1 87 ? 10.909 7.404 -12.830 1.00 98.44 87 ALA A N 1
ATOM 680 C CA . ALA A 1 87 ? 10.802 8.728 -13.450 1.00 98.44 87 ALA A CA 1
ATOM 681 C C . ALA A 1 87 ? 12.151 9.451 -13.593 1.00 98.44 87 ALA A C 1
ATOM 683 O O . ALA A 1 87 ? 12.354 10.187 -14.556 1.00 98.44 87 ALA A O 1
ATOM 684 N N . ASP A 1 88 ? 13.075 9.193 -12.668 1.00 98.38 88 ASP A N 1
ATOM 685 C CA . ASP A 1 88 ? 14.379 9.856 -12.608 1.00 98.38 88 ASP A CA 1
ATOM 686 C C . ASP A 1 88 ? 15.513 9.023 -13.234 1.00 98.38 88 ASP A C 1
ATOM 688 O O . ASP A 1 88 ? 16.685 9.395 -13.147 1.00 98.38 88 ASP A O 1
ATOM 692 N N . PHE A 1 89 ? 15.193 7.890 -13.870 1.00 98.00 89 PHE A N 1
ATOM 693 C CA . PHE A 1 89 ? 16.181 6.971 -14.432 1.00 98.00 89 PHE A CA 1
ATOM 694 C C . PHE A 1 89 ? 16.082 6.889 -15.958 1.00 98.00 89 PHE A C 1
ATOM 696 O O . PHE A 1 89 ? 15.012 6.690 -16.530 1.00 98.00 89 PHE A O 1
ATOM 703 N N . TRP A 1 90 ? 17.230 6.952 -16.636 1.00 97.19 90 TRP A N 1
ATOM 704 C CA . TRP A 1 90 ? 17.329 6.471 -18.013 1.00 97.19 90 TRP A CA 1
ATOM 705 C C . TRP A 1 90 ? 17.339 4.937 -18.010 1.00 97.19 90 TRP A C 1
ATOM 707 O O . TRP A 1 90 ? 18.179 4.331 -17.348 1.00 97.19 90 TRP A O 1
ATOM 717 N N . LEU A 1 91 ? 16.419 4.307 -18.748 1.00 96.38 91 LEU A N 1
ATOM 718 C CA . LEU A 1 91 ? 16.228 2.846 -18.735 1.00 96.38 91 LEU A CA 1
ATOM 719 C C . LEU A 1 91 ? 17.099 2.078 -19.743 1.00 96.38 91 LEU A C 1
ATOM 721 O O . LEU A 1 91 ? 17.034 0.852 -19.796 1.00 96.38 91 LEU A O 1
ATOM 725 N N . GLY A 1 92 ? 17.947 2.781 -20.496 1.00 95.00 92 GLY A N 1
ATOM 726 C CA . GLY A 1 92 ? 18.907 2.166 -21.409 1.00 95.00 92 GLY A CA 1
ATOM 727 C C . GLY A 1 92 ? 18.334 1.750 -22.766 1.00 95.00 92 GLY A C 1
ATOM 728 O O . GLY A 1 92 ? 17.123 1.670 -22.964 1.00 95.00 92 GLY A O 1
ATOM 729 N N . ASP A 1 93 ? 19.240 1.460 -23.700 1.00 93.06 93 ASP A N 1
ATOM 730 C CA . ASP A 1 93 ? 18.913 0.782 -24.957 1.00 93.06 93 ASP A CA 1
ATOM 731 C C . ASP A 1 93 ? 18.848 -0.735 -24.733 1.00 93.06 93 ASP A C 1
ATOM 733 O O . ASP A 1 93 ? 19.756 -1.329 -24.149 1.00 93.06 93 ASP A O 1
ATOM 737 N N . THR A 1 94 ? 17.796 -1.382 -25.237 1.00 88.44 94 THR A N 1
ATOM 738 C CA . THR A 1 94 ? 17.556 -2.826 -25.057 1.00 88.44 94 THR A CA 1
ATOM 739 C C . THR A 1 94 ? 18.244 -3.716 -26.098 1.00 88.44 94 THR A C 1
ATOM 741 O O . THR A 1 94 ? 18.224 -4.935 -25.959 1.00 88.44 94 THR A O 1
ATOM 744 N N . ASN A 1 95 ? 18.880 -3.138 -27.124 1.00 70.94 95 ASN A N 1
ATOM 745 C CA . ASN A 1 95 ? 19.539 -3.876 -28.209 1.00 70.94 95 ASN A CA 1
ATOM 746 C C . ASN A 1 95 ? 20.997 -4.247 -27.870 1.00 70.94 95 ASN A C 1
ATOM 748 O O . ASN A 1 95 ? 21.934 -3.692 -28.451 1.00 70.94 95 ASN A O 1
ATOM 752 N N . ARG A 1 96 ? 21.186 -5.203 -26.954 1.00 56.34 96 ARG A N 1
ATOM 753 C CA . ARG A 1 96 ? 22.440 -5.962 -26.805 1.00 56.34 96 ARG A CA 1
ATOM 754 C C . ARG A 1 96 ? 22.201 -7.451 -26.980 1.00 56.34 96 ARG A C 1
ATOM 756 O O . ARG A 1 96 ? 21.204 -7.945 -26.416 1.00 56.34 96 ARG A O 1
#

Foldseek 3Di:
DDFDDDPPDPGTLVVLLVVLCVVCVVVVFDKDFDDKDDPDQQWIKTKMAGPVDPLQIFMFIGRDPSRRSSRRSVVSCVCVVVVVSCVPDDPDDPPD

Organism: Klebsiella pneumoniae (NCBI:txid573)

pLDDT: mean 97.14, std 6.11, range [56.34, 98.94]

Sequence (96 aa):
MTQTFIPGKDAALEDSIARFQQKLLDLGFDIEEASWLNPVPHVWSVHIRDKACALCFTNGKGATKKAALASALGEYFERLSTNYFFADFWLGDTNR

InterPro domains:
  IPR003776 YcaO-like domain [PF02624] (59-87)
  IPR003776 YcaO-like domain [PS51664] (60-96)
  IPR003776 YcaO-like domain [TIGR00702] (11-89)

Secondary structure (DSSP, 8-state):
------TT-SS-HHHHHHHHHHHHHHTT--EEEEEEEEEETTEEEEEEEESS-TT-EEEEEESSHHHHHHHHHHHHHHHHHTTGGGTT--------